Protein AF-A0A2B8ANS7-F1 (afdb_monomer_lite)

Secondary structure (DSSP, 8-state):
-EEE-TTS-EEEE-TTT--EEEEEE-SS-STT---EEEEEE-TTSSEEEEEEPTTS--S-PPTTS-EEEEEETTS-SPPEE--GGG--TT-------

Sequence (97 aa):
MLCRTQSGSFRTVDARSGRPEGNAVAVVREDDGRVVEGMVVSADGEKFIASVHPPNDRSGQPIGRGDFRMVSTSGGGVATPVSPDSLTSDTIFLEWR

pLDDT: mean 73.45, std 12.61, range [30.39, 89.69]

Radius of gyration: 13.21 Å; chains: 1; bounding box: 33×31×29 Å

Foldseek 3Di:
DWDQDPQQWIFDADPPPRHTDADTAQQDDSVQGHAKDWQDADPVRFKTKIFGDPPPFPPPDPQFQTFIWIDTNNRDDHTHTDGSPQPTPPDSDDDDD

Structure (mmCIF, N/CA/C/O backbone):
data_AF-A0A2B8ANS7-F1
#
_entry.id   AF-A0A2B8ANS7-F1
#
loop_
_atom_site.group_PDB
_atom_site.id
_atom_site.type_symbol
_atom_site.label_atom_id
_atom_site.label_alt_id
_atom_site.label_comp_id
_atom_site.label_asym_id
_atom_site.label_entity_id
_atom_site.label_seq_id
_atom_site.pdbx_PDB_ins_code
_atom_site.Cartn_x
_atom_site.Cartn_y
_atom_site.Cartn_z
_atom_site.occupancy
_atom_site.B_iso_or_equiv
_atom_site.auth_seq_id
_atom_site.auth_comp_id
_atom_site.auth_asym_id
_atom_site.auth_atom_id
_atom_site.pdbx_PDB_model_num
ATOM 1 N N . MET A 1 1 ? -9.784 -0.867 8.071 1.00 79.12 1 MET A N 1
ATOM 2 C CA . MET A 1 1 ? -9.642 -1.235 6.641 1.00 79.12 1 MET A CA 1
ATOM 3 C C . MET A 1 1 ? -8.600 -0.325 6.016 1.00 79.12 1 MET A C 1
ATOM 5 O O . MET A 1 1 ? -8.557 0.836 6.390 1.00 79.12 1 MET A O 1
ATOM 9 N N . LEU A 1 2 ? -7.764 -0.818 5.103 1.00 81.31 2 LEU A N 1
ATOM 10 C CA . LEU A 1 2 ? -6.850 0.033 4.338 1.00 81.31 2 LEU A CA 1
ATOM 11 C C . LEU A 1 2 ? -7.435 0.260 2.942 1.00 81.31 2 LEU A C 1
ATOM 13 O O . LEU A 1 2 ? -7.723 -0.702 2.236 1.00 81.31 2 LEU A O 1
ATOM 17 N N . CYS A 1 3 ? -7.615 1.519 2.554 1.00 80.19 3 CYS A N 1
ATOM 18 C CA . CYS A 1 3 ? -8.232 1.889 1.283 1.00 80.19 3 CYS A CA 1
ATOM 19 C C . CYS A 1 3 ? -7.263 2.704 0.431 1.00 80.19 3 CYS A C 1
ATOM 21 O O . CYS A 1 3 ? -6.626 3.634 0.929 1.00 80.19 3 CYS A O 1
ATOM 23 N N . ARG A 1 4 ? -7.196 2.404 -0.869 1.00 78.56 4 ARG A N 1
ATOM 24 C CA . ARG A 1 4 ? -6.517 3.264 -1.842 1.00 78.56 4 ARG A CA 1
ATOM 25 C C . ARG A 1 4 ? -7.403 4.473 -2.154 1.00 78.56 4 ARG A C 1
ATOM 27 O O . ARG A 1 4 ? -8.585 4.321 -2.453 1.00 78.56 4 ARG A O 1
ATOM 34 N N . THR A 1 5 ? -6.850 5.675 -2.073 1.00 77.44 5 THR A N 1
ATOM 35 C CA . THR A 1 5 ? -7.532 6.921 -2.435 1.00 77.44 5 THR A CA 1
ATOM 36 C C . THR A 1 5 ? -7.483 7.137 -3.946 1.00 77.44 5 THR A C 1
ATOM 38 O O . THR A 1 5 ? -6.641 6.569 -4.638 1.00 77.44 5 THR A O 1
ATOM 41 N N . GLN A 1 6 ? -8.332 8.025 -4.472 1.00 72.44 6 GLN A N 1
ATOM 42 C CA . GLN A 1 6 ? -8.292 8.410 -5.891 1.00 72.44 6 GLN A CA 1
ATOM 43 C C . GLN A 1 6 ? -6.935 8.999 -6.298 1.00 72.44 6 GLN A C 1
ATOM 45 O O . GLN A 1 6 ? -6.477 8.810 -7.419 1.00 72.44 6 GLN A O 1
ATOM 50 N N . SER A 1 7 ? -6.266 9.675 -5.365 1.00 71.12 7 SER A N 1
ATOM 51 C CA . SER A 1 7 ? -4.917 10.182 -5.573 1.00 71.12 7 SER A CA 1
ATOM 52 C C . SER A 1 7 ? -3.856 9.073 -5.585 1.00 71.12 7 SER A C 1
ATOM 54 O O . SER A 1 7 ? -2.707 9.358 -5.869 1.00 71.12 7 SER A O 1
ATOM 56 N N . GLY A 1 8 ? -4.181 7.815 -5.275 1.00 71.38 8 GLY A N 1
ATOM 57 C CA . GLY A 1 8 ? -3.233 6.695 -5.243 1.00 71.38 8 GLY A CA 1
ATOM 58 C C . GLY A 1 8 ? -2.393 6.604 -3.964 1.00 71.38 8 GLY A C 1
ATOM 59 O O . GLY A 1 8 ? -1.420 5.857 -3.932 1.00 71.38 8 GLY A O 1
ATOM 60 N N . SER A 1 9 ? -2.759 7.356 -2.921 1.00 78.94 9 SER A N 1
ATOM 61 C CA . SER A 1 9 ? -2.288 7.126 -1.547 1.00 78.94 9 SER A CA 1
ATOM 62 C C . SER A 1 9 ? -3.123 6.034 -0.882 1.00 78.94 9 SER A C 1
ATOM 64 O O . SER A 1 9 ? -4.160 5.627 -1.400 1.00 78.94 9 SER A O 1
ATOM 66 N N . PHE A 1 10 ? -2.709 5.597 0.299 1.00 83.62 10 PHE A N 1
ATOM 67 C CA . PHE A 1 10 ? -3.481 4.700 1.148 1.00 83.62 10 PHE A CA 1
ATOM 68 C C . PHE A 1 10 ? -3.989 5.441 2.372 1.00 83.62 10 PHE A C 1
ATOM 70 O O . PHE A 1 10 ? -3.370 6.399 2.832 1.00 83.62 10 PHE A O 1
ATOM 77 N N . ARG A 1 11 ? -5.129 5.021 2.904 1.00 85.25 11 ARG A N 1
ATOM 78 C CA . ARG A 1 11 ? -5.662 5.568 4.146 1.00 85.25 11 ARG A CA 1
ATOM 79 C C . ARG A 1 11 ? -6.343 4.482 4.950 1.00 85.25 11 ARG A C 1
ATOM 81 O O . ARG A 1 11 ? -7.082 3.670 4.391 1.00 85.25 11 ARG A O 1
ATOM 88 N N . THR A 1 12 ? -6.106 4.490 6.254 1.00 85.50 12 THR A N 1
ATOM 89 C CA . THR A 1 12 ? -6.872 3.661 7.178 1.00 85.50 12 THR A CA 1
ATOM 90 C C . THR A 1 12 ? -8.277 4.236 7.297 1.00 85.50 12 THR A C 1
ATOM 92 O O . THR A 1 12 ? -8.477 5.448 7.329 1.00 85.50 12 THR A O 1
ATOM 95 N N . VAL A 1 13 ? -9.269 3.362 7.285 1.00 84.56 13 VAL A N 1
ATOM 96 C CA . VAL A 1 13 ? -10.686 3.692 7.367 1.00 84.56 13 VAL A CA 1
ATOM 97 C C . VAL A 1 13 ? -11.314 2.769 8.399 1.00 84.56 13 VAL A C 1
ATOM 99 O O . VAL A 1 13 ? -11.121 1.547 8.332 1.00 84.56 13 VAL A O 1
ATOM 102 N N . ASP A 1 14 ? -12.073 3.337 9.333 1.00 84.75 14 ASP A N 1
ATOM 103 C CA . ASP A 1 14 ? -12.889 2.558 10.256 1.00 84.75 14 ASP A CA 1
ATOM 104 C C . ASP A 1 14 ? -13.904 1.739 9.454 1.00 84.75 14 ASP A C 1
ATOM 106 O O . ASP A 1 14 ? -14.706 2.274 8.686 1.00 84.75 14 ASP A O 1
ATOM 110 N N . ALA A 1 15 ? -13.870 0.420 9.628 1.00 81.44 15 ALA A N 1
ATOM 111 C CA . ALA A 1 15 ? -14.675 -0.491 8.822 1.00 81.44 15 ALA A CA 1
ATOM 112 C C . ALA A 1 15 ? -16.180 -0.359 9.105 1.00 81.44 15 ALA A C 1
ATOM 114 O O . ALA A 1 15 ? -16.990 -0.730 8.261 1.00 81.44 15 ALA A O 1
ATOM 115 N N . ARG A 1 16 ? -16.563 0.149 10.285 1.00 86.44 16 ARG A N 1
ATOM 116 C CA . ARG A 1 16 ? -17.972 0.273 10.681 1.00 86.44 16 ARG A CA 1
ATOM 117 C C . ARG A 1 16 ? -18.606 1.559 10.170 1.00 86.44 16 A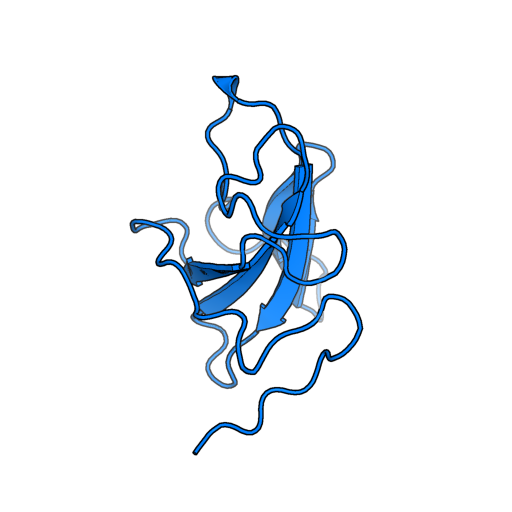RG A C 1
ATOM 119 O O . ARG A 1 16 ? -19.725 1.535 9.672 1.00 86.44 16 ARG A O 1
ATOM 126 N N . SER A 1 17 ? -17.910 2.680 10.315 1.00 89.69 17 SER A N 1
ATOM 127 C CA . SER A 1 17 ? -18.420 4.009 9.968 1.00 89.69 17 SER A CA 1
ATOM 128 C C . SER A 1 17 ? -17.978 4.494 8.590 1.00 89.69 17 SER A C 1
ATOM 130 O O . SER A 1 17 ? -18.512 5.490 8.103 1.00 89.69 17 SER A O 1
ATOM 132 N N . GLY A 1 18 ? -16.985 3.844 7.976 1.00 85.50 18 GLY A N 1
ATOM 133 C CA . GLY A 1 18 ? -16.370 4.298 6.730 1.00 85.50 18 GLY A CA 1
ATOM 134 C C . GLY A 1 18 ? -15.562 5.589 6.888 1.00 85.50 18 GLY A C 1
ATOM 135 O O . GLY A 1 18 ? -15.172 6.199 5.891 1.00 85.50 18 GLY A O 1
ATOM 136 N N . ARG A 1 19 ? -15.321 6.045 8.124 1.00 87.75 19 ARG A N 1
ATOM 137 C CA . ARG A 1 19 ? -14.597 7.291 8.374 1.00 87.75 19 ARG A CA 1
ATOM 138 C C . ARG A 1 19 ? -13.093 7.074 8.266 1.00 87.75 19 ARG A C 1
ATOM 140 O O . ARG A 1 19 ? -12.585 6.080 8.779 1.00 87.75 19 ARG A O 1
ATOM 147 N N . PRO A 1 20 ? -12.366 8.001 7.626 1.00 84.44 20 PRO A N 1
ATOM 148 C CA . PRO A 1 20 ? -10.921 7.916 7.573 1.00 84.44 20 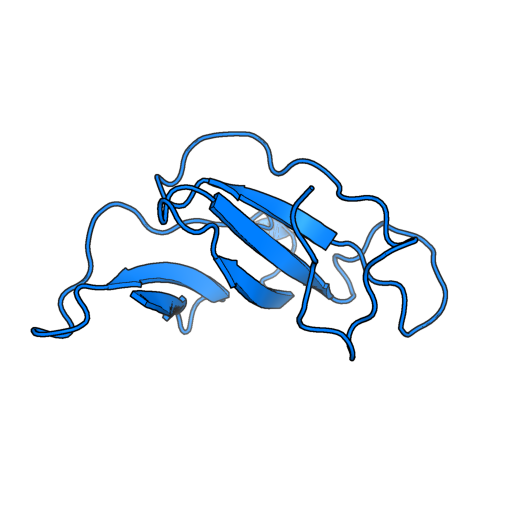PRO A CA 1
ATOM 149 C C . PRO A 1 20 ? -10.297 8.109 8.958 1.00 84.44 20 PRO A C 1
ATOM 151 O O . PRO A 1 20 ? -10.691 9.001 9.708 1.00 84.44 20 PRO A O 1
ATOM 154 N N . GLU A 1 21 ? -9.262 7.329 9.235 1.00 84.50 21 GLU A N 1
ATOM 155 C CA . GLU A 1 21 ? -8.450 7.387 10.443 1.00 84.50 21 GLU A CA 1
ATOM 156 C C . GLU A 1 21 ? -7.014 7.771 10.081 1.00 84.50 21 GLU A C 1
ATOM 158 O O . GLU A 1 21 ? -6.445 7.283 9.101 1.00 84.50 21 GLU A O 1
ATOM 163 N N . GLY A 1 22 ? -6.429 8.676 10.867 1.00 79.00 22 GLY A N 1
ATOM 164 C CA . GLY A 1 22 ? -5.046 9.108 10.690 1.00 79.00 22 GLY A CA 1
ATOM 165 C C . GLY A 1 22 ? -4.746 9.809 9.357 1.00 79.00 22 GLY A C 1
ATOM 166 O O . GLY A 1 22 ? -5.628 10.345 8.662 1.00 79.00 22 GLY A O 1
ATOM 167 N N . ASN A 1 23 ? -3.452 9.827 9.038 1.00 81.94 23 ASN A N 1
ATOM 168 C CA . ASN A 1 23 ? -2.893 10.482 7.861 1.00 81.94 23 ASN A CA 1
ATOM 169 C C . ASN A 1 23 ? -2.937 9.566 6.634 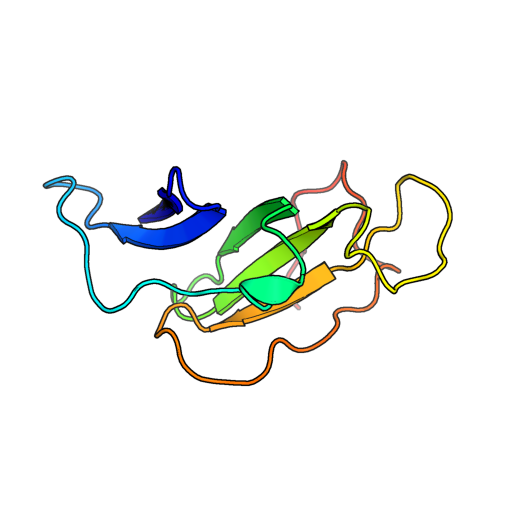1.00 81.94 23 ASN A C 1
ATOM 171 O O . ASN A 1 23 ? -2.914 8.342 6.742 1.00 81.94 23 ASN A O 1
ATOM 175 N N . ALA A 1 24 ? -2.985 10.174 5.448 1.00 81.75 24 ALA A N 1
ATOM 176 C CA . ALA A 1 24 ? -2.782 9.432 4.213 1.00 81.75 24 ALA A CA 1
ATOM 177 C C . ALA A 1 24 ? -1.316 8.982 4.104 1.00 81.75 24 ALA A C 1
ATOM 179 O O . ALA A 1 24 ? -0.398 9.722 4.450 1.00 81.75 24 ALA A O 1
ATOM 180 N N . VAL A 1 25 ? -1.113 7.778 3.583 1.00 83.06 25 VAL A N 1
ATOM 181 C CA . VAL A 1 25 ? 0.188 7.143 3.396 1.00 83.06 25 VAL A CA 1
ATOM 182 C C . VAL A 1 25 ? 0.538 7.167 1.912 1.00 83.06 25 VAL A C 1
ATOM 184 O O . VAL A 1 25 ? -0.205 6.642 1.079 1.00 83.06 25 VAL A O 1
ATOM 187 N N . ALA A 1 26 ? 1.664 7.780 1.559 1.00 81.88 26 ALA A N 1
ATOM 188 C CA . ALA A 1 26 ? 2.209 7.740 0.206 1.00 81.88 26 ALA A CA 1
ATOM 189 C C . ALA A 1 26 ? 3.334 6.699 0.138 1.00 81.88 26 ALA A C 1
ATOM 191 O O . ALA A 1 26 ? 4.280 6.754 0.918 1.00 81.88 26 ALA A O 1
ATOM 192 N N . VAL A 1 27 ? 3.218 5.739 -0.782 1.00 77.38 27 VAL A N 1
ATOM 193 C CA . VAL A 1 27 ? 4.233 4.684 -0.986 1.00 77.38 27 VAL A CA 1
ATOM 194 C C . VAL A 1 27 ? 5.305 5.126 -1.987 1.00 77.38 27 VAL A C 1
ATOM 196 O O . VAL A 1 27 ? 6.479 4.790 -1.845 1.00 77.38 27 VAL A O 1
ATOM 199 N N . VAL A 1 28 ? 4.893 5.904 -2.986 1.00 77.31 28 VAL A N 1
ATOM 200 C CA . VAL A 1 28 ? 5.751 6.562 -3.977 1.00 77.31 28 VAL A CA 1
ATOM 201 C C . VAL A 1 28 ? 5.723 8.066 -3.742 1.00 77.31 28 VAL A C 1
ATOM 203 O O . VAL A 1 28 ? 4.757 8.587 -3.173 1.00 77.31 28 VAL A O 1
ATOM 206 N N . ARG A 1 29 ? 6.786 8.761 -4.154 1.00 71.50 29 ARG A N 1
ATOM 207 C CA . ARG A 1 29 ? 6.810 10.222 -4.091 1.00 71.50 29 ARG A CA 1
ATOM 208 C C . ARG A 1 29 ? 5.786 10.796 -5.071 1.00 71.50 29 ARG A C 1
ATOM 210 O O . ARG A 1 29 ? 5.425 10.157 -6.055 1.00 71.50 29 ARG A O 1
ATOM 217 N N . GLU A 1 30 ? 5.266 11.980 -4.769 1.00 66.31 30 GLU A N 1
ATOM 218 C CA . GLU A 1 30 ? 4.199 12.582 -5.577 1.00 66.31 30 GLU A CA 1
ATOM 219 C C . GLU A 1 30 ? 4.667 12.995 -6.981 1.00 66.31 30 GLU A C 1
ATOM 221 O O . GLU A 1 30 ? 3.869 12.947 -7.915 1.00 66.31 30 GLU A O 1
ATOM 226 N N . ASP A 1 31 ? 5.945 13.350 -7.128 1.00 66.69 31 ASP A N 1
ATOM 227 C CA . ASP A 1 31 ? 6.610 13.713 -8.387 1.00 66.69 31 ASP A CA 1
ATOM 228 C C . ASP A 1 31 ? 6.863 12.513 -9.312 1.00 66.69 31 ASP A C 1
ATOM 230 O O . ASP A 1 31 ? 6.897 12.675 -10.530 1.00 66.69 31 ASP A O 1
ATOM 234 N N . ASP A 1 32 ? 6.946 11.309 -8.748 1.00 64.31 32 ASP A N 1
ATOM 235 C CA . ASP A 1 32 ? 7.150 10.053 -9.475 1.00 64.31 32 ASP A CA 1
ATOM 236 C C . ASP A 1 32 ? 5.837 9.505 -10.100 1.00 64.31 32 ASP A C 1
ATOM 238 O O . ASP A 1 32 ? 5.827 8.493 -10.799 1.00 64.31 32 ASP A O 1
ATOM 242 N N . GLY A 1 33 ? 4.684 10.146 -9.872 1.00 62.22 33 GLY A N 1
ATOM 243 C CA . GLY A 1 33 ? 3.373 9.616 -10.274 1.00 62.22 33 GLY A CA 1
ATOM 244 C C . GLY A 1 33 ? 2.882 8.473 -9.367 1.00 62.22 33 GLY A C 1
ATOM 245 O O . GLY A 1 33 ? 3.631 7.888 -8.592 1.00 62.22 33 GLY A O 1
ATOM 246 N N . ARG A 1 34 ? 1.576 8.160 -9.396 1.00 66.62 34 ARG A N 1
ATOM 247 C CA . ARG A 1 34 ? 0.918 7.322 -8.366 1.00 66.62 34 ARG A CA 1
ATOM 248 C C . ARG A 1 34 ? 0.459 5.960 -8.919 1.00 66.62 34 ARG A C 1
ATOM 250 O O . ARG A 1 34 ? -0.724 5.783 -9.213 1.00 66.62 34 ARG A O 1
ATOM 257 N N . VAL A 1 35 ? 1.354 4.971 -9.017 1.00 68.88 35 VAL A N 1
ATOM 258 C CA . VAL A 1 35 ? 1.006 3.603 -9.478 1.00 68.88 35 VAL A CA 1
ATOM 259 C C . VAL A 1 35 ? 1.415 2.557 -8.439 1.00 68.88 35 VAL A C 1
ATOM 261 O O . VAL A 1 35 ? 2.560 2.117 -8.390 1.00 68.88 35 VAL A O 1
ATOM 264 N N . VAL A 1 36 ? 0.482 2.225 -7.542 1.00 73.50 36 VAL A N 1
ATOM 265 C CA . VAL A 1 36 ? 0.704 1.307 -6.414 1.00 73.50 36 VAL A CA 1
ATOM 266 C C . VAL A 1 36 ? -0.608 0.620 -6.041 1.00 73.50 36 VAL A C 1
ATOM 268 O O . VAL A 1 36 ? -1.645 1.288 -5.984 1.00 73.50 36 VAL A O 1
ATOM 271 N N . GLU A 1 37 ? -0.554 -0.667 -5.715 1.00 73.12 37 GLU A N 1
ATOM 272 C CA . GLU A 1 37 ? -1.659 -1.443 -5.139 1.00 73.12 37 GLU A CA 1
ATOM 273 C C . GLU A 1 37 ? -1.272 -1.979 -3.756 1.00 73.12 37 GLU A C 1
ATOM 275 O O . GLU A 1 37 ? -0.127 -2.353 -3.523 1.00 73.12 37 GLU A O 1
ATOM 280 N N . GLY A 1 38 ? -2.209 -1.973 -2.807 1.00 69.25 38 GLY A N 1
ATOM 281 C CA . GLY A 1 38 ? -1.999 -2.536 -1.470 1.00 69.25 38 GLY A CA 1
ATOM 282 C C . GLY A 1 38 ? -2.530 -3.962 -1.439 1.00 69.25 38 GLY A C 1
ATOM 283 O O . GLY A 1 38 ? -3.675 -4.169 -1.832 1.00 69.25 38 GLY A O 1
ATOM 284 N N . MET A 1 39 ? -1.719 -4.924 -0.997 1.00 73.88 39 MET A N 1
ATOM 285 C CA . MET A 1 39 ? -2.044 -6.352 -1.121 1.00 73.88 39 MET A CA 1
ATOM 286 C C . MET A 1 39 ? -2.370 -7.016 0.220 1.00 73.88 39 MET A C 1
ATOM 288 O O . MET A 1 39 ? -3.354 -7.741 0.311 1.00 73.88 39 MET A O 1
ATOM 292 N N . VAL A 1 40 ? -1.575 -6.772 1.269 1.00 69.44 40 VAL A N 1
ATOM 293 C CA . VAL A 1 40 ? -1.700 -7.493 2.553 1.00 69.44 40 VAL A CA 1
ATOM 294 C C . VAL A 1 40 ? -1.436 -6.553 3.719 1.00 69.44 40 VAL A C 1
ATOM 296 O O . VAL A 1 40 ? -0.446 -5.831 3.695 1.00 69.44 40 VAL A O 1
ATOM 299 N N . VAL A 1 41 ? -2.291 -6.582 4.744 1.00 75.19 41 VAL A N 1
ATOM 300 C CA . VAL A 1 41 ? -2.109 -5.847 6.007 1.00 75.19 41 VAL A CA 1
ATOM 301 C C . VAL A 1 41 ? -1.669 -6.837 7.090 1.00 75.19 41 VAL A C 1
ATOM 303 O O . VAL A 1 41 ? -2.186 -7.952 7.145 1.00 75.19 41 VAL A O 1
ATOM 306 N N . SER A 1 42 ? -0.709 -6.455 7.932 1.00 78.00 42 SER A N 1
ATOM 307 C CA . SER A 1 42 ? -0.286 -7.244 9.092 1.00 78.00 42 SER A CA 1
ATOM 308 C C . SER A 1 42 ? -1.447 -7.470 10.065 1.00 78.00 42 SER A C 1
ATOM 310 O O . SER A 1 42 ? -2.397 -6.689 10.114 1.00 78.00 42 SER A O 1
ATOM 312 N N . ALA A 1 43 ? -1.376 -8.538 10.863 1.00 75.31 43 ALA A N 1
ATOM 313 C CA . ALA A 1 43 ? -2.442 -8.889 11.808 1.00 75.31 43 ALA A CA 1
ATOM 314 C C . ALA A 1 43 ? -2.715 -7.785 12.850 1.00 75.31 43 ALA A C 1
ATOM 316 O O . ALA A 1 43 ? -3.853 -7.610 13.278 1.00 75.31 43 ALA A O 1
ATOM 317 N N . ASP A 1 44 ? -1.681 -7.027 13.222 1.00 80.62 44 ASP A N 1
ATOM 318 C CA . ASP A 1 44 ? -1.768 -5.864 14.113 1.00 80.62 44 ASP A CA 1
ATOM 319 C C . ASP A 1 44 ? -2.315 -4.595 13.423 1.00 80.62 44 ASP A C 1
ATOM 321 O O . ASP A 1 44 ? -2.629 -3.614 14.092 1.00 80.62 44 ASP A O 1
ATOM 325 N N . GLY A 1 45 ? -2.457 -4.596 12.093 1.00 79.69 45 GLY A N 1
ATOM 326 C CA . GLY A 1 45 ? -2.906 -3.439 11.320 1.00 79.69 45 GLY A CA 1
ATOM 327 C C . GLY A 1 45 ? -1.864 -2.328 11.155 1.00 79.69 45 GLY A C 1
ATOM 328 O O . GLY A 1 45 ? -2.172 -1.295 10.556 1.00 79.69 45 GLY A O 1
ATOM 329 N N . GLU A 1 46 ? -0.642 -2.500 11.659 1.00 84.75 46 GLU A N 1
ATOM 330 C CA . GLU A 1 46 ? 0.382 -1.451 11.667 1.00 84.75 46 GLU A CA 1
ATOM 331 C C . GLU A 1 46 ? 1.135 -1.322 10.343 1.00 84.75 46 GLU A C 1
ATOM 333 O O . GLU A 1 46 ? 1.736 -0.283 10.061 1.00 84.75 46 GLU A O 1
ATOM 338 N N . LYS A 1 47 ? 1.174 -2.387 9.540 1.00 86.25 47 LYS A N 1
ATOM 339 C CA . LYS A 1 47 ? 2.001 -2.467 8.335 1.00 86.25 47 LYS A CA 1
ATOM 340 C C . LYS A 1 47 ? 1.215 -3.092 7.201 1.00 86.25 47 LYS A C 1
ATOM 342 O O . LYS A 1 47 ? 0.288 -3.869 7.4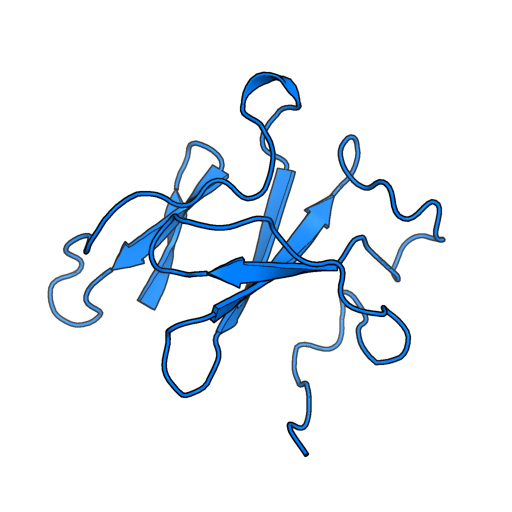06 1.00 86.25 47 LYS A O 1
ATOM 347 N N . PHE A 1 48 ? 1.600 -2.767 5.980 1.00 84.50 48 PHE A N 1
ATOM 348 C CA . PHE A 1 48 ? 1.058 -3.415 4.799 1.00 84.50 48 PHE A CA 1
ATOM 349 C C . PHE A 1 48 ? 2.112 -3.556 3.711 1.00 84.50 48 PHE A C 1
ATOM 351 O O . PHE A 1 48 ? 3.099 -2.820 3.691 1.00 84.50 48 PHE A O 1
ATOM 358 N N . ILE A 1 49 ? 1.893 -4.505 2.807 1.00 84.75 49 ILE A N 1
ATOM 359 C CA . ILE A 1 49 ? 2.705 -4.688 1.610 1.00 84.75 49 ILE A CA 1
ATOM 360 C C . ILE A 1 49 ? 2.020 -3.987 0.448 1.00 84.75 49 ILE A C 1
ATOM 362 O O . ILE A 1 49 ? 0.838 -4.207 0.165 1.00 84.75 49 ILE A O 1
ATOM 366 N N . ALA A 1 50 ? 2.793 -3.147 -0.220 1.00 82.62 50 ALA A N 1
ATOM 367 C CA . ALA A 1 50 ? 2.421 -2.448 -1.426 1.00 82.62 50 ALA A CA 1
ATOM 368 C C . ALA A 1 50 ? 3.201 -3.017 -2.615 1.00 82.62 50 ALA A C 1
ATOM 370 O O . ALA A 1 50 ? 4.414 -3.194 -2.523 1.00 82.62 50 ALA A O 1
ATOM 371 N N . SER A 1 51 ? 2.512 -3.270 -3.723 1.00 81.81 51 SER A N 1
ATOM 372 C CA . SER A 1 51 ? 3.127 -3.542 -5.020 1.00 81.81 51 SER A CA 1
ATOM 373 C C . SER A 1 51 ? 3.249 -2.231 -5.786 1.00 81.81 51 SER A C 1
ATOM 375 O O . SER A 1 51 ? 2.252 -1.538 -6.007 1.00 81.81 51 SER A O 1
ATOM 377 N N . VAL A 1 52 ? 4.479 -1.863 -6.131 1.00 81.56 52 VAL A N 1
ATOM 378 C CA . VAL A 1 52 ? 4.799 -0.685 -6.933 1.00 81.56 52 VAL A CA 1
ATOM 379 C C . VAL A 1 52 ? 4.878 -1.109 -8.392 1.00 81.56 52 VAL A C 1
ATOM 381 O O . VAL A 1 52 ? 5.583 -2.052 -8.740 1.00 81.56 52 VAL A O 1
ATOM 384 N N . HIS A 1 53 ? 4.149 -0.396 -9.243 1.00 77.38 53 HIS A N 1
ATOM 385 C CA . HIS A 1 53 ? 4.021 -0.713 -10.661 1.00 77.38 53 HIS A CA 1
ATOM 386 C C . HIS A 1 53 ? 4.880 0.221 -11.525 1.00 77.38 53 HIS A C 1
ATOM 388 O O . HIS A 1 53 ? 5.203 1.338 -11.096 1.00 77.38 53 HIS A O 1
ATOM 394 N N . PRO A 1 54 ? 5.218 -0.173 -12.768 1.00 77.69 54 PRO A N 1
ATOM 395 C CA . PRO A 1 54 ? 5.825 0.728 -13.740 1.00 77.69 54 PRO A CA 1
ATOM 396 C C . PRO A 1 54 ? 5.011 2.027 -13.904 1.00 77.69 54 PRO A C 1
ATOM 398 O O . PRO A 1 54 ? 3.777 1.987 -13.892 1.00 77.69 54 PRO A O 1
ATOM 401 N N . PRO A 1 55 ? 5.671 3.188 -14.060 1.00 76.44 55 PRO A N 1
ATOM 402 C CA . PRO A 1 55 ? 7.115 3.381 -14.250 1.00 76.44 55 PRO A CA 1
ATOM 403 C C . PRO A 1 55 ? 7.948 3.414 -12.951 1.00 76.44 55 PRO A C 1
ATOM 405 O O . PRO A 1 55 ? 9.158 3.608 -13.018 1.00 76.44 55 PRO A O 1
ATOM 408 N N . ASN A 1 56 ? 7.328 3.234 -11.781 1.00 79.44 56 ASN A N 1
ATOM 409 C CA . ASN A 1 56 ? 7.981 3.414 -10.477 1.00 79.44 56 ASN A CA 1
ATOM 410 C C . ASN A 1 56 ? 8.584 2.145 -9.887 1.00 79.44 56 ASN A C 1
ATOM 412 O O . ASN A 1 56 ? 9.28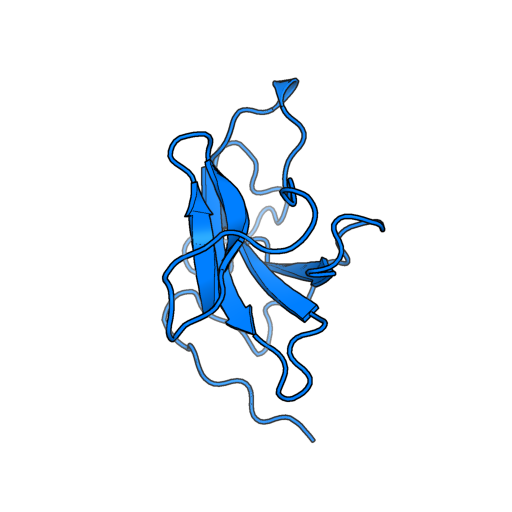8 2.220 -8.878 1.00 79.44 56 ASN A O 1
ATOM 416 N N . ASP A 1 57 ? 8.303 1.003 -10.504 1.00 79.19 57 ASP A N 1
ATOM 417 C CA . ASP A 1 57 ? 8.956 -0.261 -10.207 1.00 79.19 57 ASP A CA 1
ATOM 418 C C . ASP A 1 57 ? 10.463 -0.142 -10.493 1.00 79.19 57 ASP A C 1
ATOM 420 O O . ASP A 1 57 ? 10.884 0.057 -11.635 1.00 79.19 57 ASP A O 1
ATOM 424 N N . ARG A 1 58 ? 11.283 -0.241 -9.438 1.00 75.25 58 ARG A N 1
ATOM 425 C CA . ARG A 1 58 ? 12.754 -0.193 -9.532 1.00 75.25 58 ARG A CA 1
ATOM 426 C C . ARG A 1 58 ? 13.407 -1.561 -9.341 1.00 75.25 58 ARG A C 1
ATOM 428 O O . A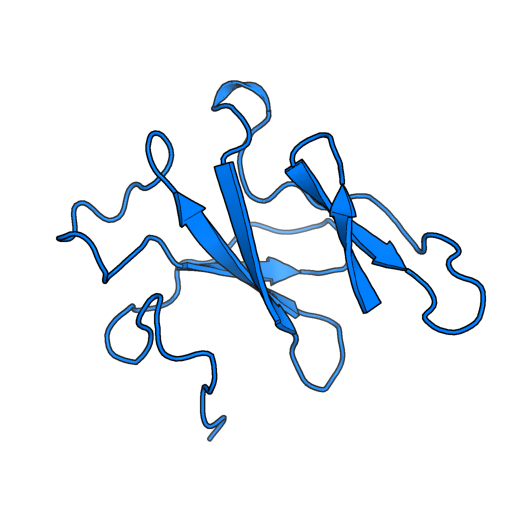RG A 1 58 ? 14.624 -1.629 -9.186 1.00 75.25 58 ARG A O 1
ATOM 435 N N . SER A 1 59 ? 12.627 -2.640 -9.335 1.00 74.81 59 SER A N 1
ATOM 436 C CA . SER A 1 59 ? 13.131 -3.998 -9.111 1.00 74.81 59 SER A CA 1
ATOM 437 C C . SER A 1 59 ? 14.034 -4.486 -10.251 1.00 74.81 59 SER A C 1
ATOM 439 O O . SER A 1 59 ? 14.921 -5.311 -10.023 1.00 74.81 59 SER A O 1
ATOM 441 N N . GLY A 1 60 ? 13.810 -3.987 -11.476 1.00 71.00 60 GLY A N 1
ATOM 442 C CA . GLY A 1 60 ? 14.474 -4.473 -12.691 1.00 71.00 60 GLY A CA 1
ATOM 443 C C . GLY A 1 60 ? 14.133 -5.930 -13.028 1.00 71.00 60 GLY A C 1
ATOM 444 O O . GLY A 1 60 ? 14.837 -6.554 -13.821 1.00 71.00 60 GLY A O 1
ATOM 445 N N . GLN A 1 61 ? 13.096 -6.485 -12.398 1.00 69.12 61 GLN A N 1
ATOM 446 C CA . GLN A 1 61 ? 12.706 -7.883 -12.520 1.00 69.12 61 GLN A CA 1
ATOM 447 C C . GLN A 1 61 ? 11.717 -8.103 -13.678 1.00 69.12 61 GLN A C 1
ATOM 449 O O . GLN A 1 61 ? 11.043 -7.168 -14.120 1.00 69.12 61 GLN A O 1
ATOM 454 N N . PRO A 1 62 ? 11.601 -9.345 -14.184 1.00 63.41 62 PRO A N 1
ATOM 455 C CA . PRO A 1 62 ? 10.563 -9.712 -15.140 1.00 63.41 62 PRO A CA 1
ATOM 456 C C . PRO A 1 62 ? 9.146 -9.487 -14.587 1.00 63.41 62 PRO A C 1
ATOM 458 O O . PRO A 1 62 ? 8.907 -9.595 -13.382 1.00 63.41 62 PRO A O 1
ATOM 461 N N . ILE A 1 63 ? 8.192 -9.256 -15.495 1.00 55.34 63 ILE A N 1
ATOM 462 C CA . ILE A 1 63 ? 6.757 -9.115 -15.194 1.00 55.34 63 ILE A CA 1
ATOM 463 C C . ILE A 1 63 ? 6.296 -10.280 -14.294 1.00 55.34 63 ILE A C 1
ATOM 465 O O . ILE A 1 63 ? 6.467 -11.442 -14.658 1.00 55.34 63 ILE A O 1
ATOM 469 N N . GLY A 1 64 ? 5.729 -9.964 -13.121 1.00 54.84 64 GLY A N 1
ATOM 470 C CA . GLY A 1 64 ? 5.231 -10.937 -12.130 1.00 54.84 64 GLY A CA 1
ATOM 471 C C . GLY A 1 64 ? 6.066 -11.060 -10.843 1.00 54.84 64 GLY A C 1
ATOM 472 O O . GLY A 1 64 ? 5.565 -11.574 -9.843 1.00 54.84 64 GLY A O 1
ATOM 473 N N . ARG A 1 65 ? 7.302 -10.535 -10.827 1.00 66.00 65 ARG A N 1
ATOM 474 C CA . ARG A 1 65 ? 8.126 -10.331 -9.618 1.00 66.00 65 ARG A CA 1
ATOM 475 C C . ARG A 1 65 ? 8.307 -8.829 -9.375 1.00 66.00 65 ARG A C 1
ATOM 477 O O . ARG A 1 65 ? 9.346 -8.277 -9.700 1.00 66.00 65 ARG A O 1
ATOM 484 N N . GLY A 1 66 ? 7.265 -8.160 -8.886 1.00 72.88 66 GLY A N 1
ATOM 485 C CA . GLY A 1 66 ? 7.243 -6.694 -8.764 1.00 72.88 66 GLY A CA 1
ATOM 486 C C . GLY A 1 66 ? 8.107 -6.117 -7.633 1.00 72.88 66 GLY A C 1
ATOM 487 O O . GLY A 1 66 ? 8.590 -6.833 -6.754 1.00 72.88 66 GLY A O 1
ATOM 488 N N . ASP A 1 67 ? 8.263 -4.791 -7.628 1.00 81.25 67 ASP A N 1
ATOM 489 C CA . ASP A 1 67 ? 8.798 -4.028 -6.489 1.00 81.25 67 ASP A CA 1
ATOM 490 C C . ASP A 1 67 ? 7.771 -4.028 -5.346 1.00 81.25 67 ASP A C 1
ATOM 492 O O . ASP A 1 67 ? 6.793 -3.276 -5.346 1.00 81.25 67 ASP A O 1
ATOM 496 N N . PHE A 1 68 ? 7.975 -4.923 -4.379 1.00 82.00 68 PHE A N 1
ATOM 497 C CA . PHE A 1 68 ? 7.162 -5.003 -3.171 1.00 82.00 68 PHE A CA 1
ATOM 498 C C . PHE A 1 68 ? 7.808 -4.227 -2.036 1.00 82.00 68 PHE A C 1
ATOM 500 O O . PHE A 1 68 ? 8.992 -4.392 -1.732 1.00 82.00 68 PHE A O 1
ATOM 507 N N . ARG A 1 69 ? 7.004 -3.421 -1.345 1.00 84.81 69 ARG A N 1
ATOM 508 C CA . ARG A 1 69 ? 7.469 -2.634 -0.205 1.00 84.81 69 ARG A CA 1
ATOM 509 C C . ARG A 1 69 ? 6.568 -2.807 0.996 1.00 84.81 69 ARG A C 1
ATOM 511 O O . ARG A 1 69 ? 5.352 -2.694 0.888 1.00 84.81 69 ARG A O 1
ATOM 518 N N . MET A 1 70 ? 7.179 -3.016 2.154 1.00 86.19 70 MET A N 1
ATOM 519 C CA . MET A 1 70 ? 6.503 -2.935 3.438 1.00 86.19 70 MET A CA 1
ATOM 520 C C . MET A 1 70 ? 6.423 -1.472 3.875 1.00 86.19 70 MET A C 1
ATOM 522 O O . MET A 1 70 ? 7.425 -0.752 3.870 1.00 86.19 70 MET A O 1
ATOM 526 N N . VAL A 1 71 ? 5.226 -1.039 4.258 1.00 87.12 71 VAL A N 1
ATOM 527 C CA . VAL A 1 71 ? 4.904 0.355 4.571 1.00 87.12 71 VAL A CA 1
ATOM 528 C C . VAL A 1 71 ? 4.116 0.419 5.874 1.00 87.12 71 VAL A C 1
ATOM 530 O O . VAL A 1 71 ? 3.254 -0.421 6.124 1.00 87.12 71 VAL A O 1
ATOM 533 N N . SER A 1 72 ? 4.398 1.424 6.703 1.00 87.25 72 SER A N 1
ATOM 534 C CA . SER A 1 72 ? 3.618 1.694 7.914 1.00 87.25 72 SER A CA 1
ATOM 535 C C . SER A 1 72 ? 2.257 2.308 7.575 1.00 87.25 72 SER A C 1
ATOM 537 O O . SER A 1 72 ? 2.174 3.252 6.785 1.00 87.25 72 SER A O 1
ATOM 539 N N . THR A 1 73 ? 1.191 1.842 8.224 1.00 84.00 73 THR A N 1
ATOM 540 C CA . THR A 1 73 ? -0.154 2.430 8.104 1.00 84.00 73 THR A CA 1
ATOM 541 C C . THR A 1 73 ? -0.283 3.769 8.833 1.00 84.00 73 THR A C 1
ATOM 543 O O . THR A 1 73 ? -1.204 4.530 8.544 1.00 84.00 73 THR A O 1
ATOM 546 N N . SER A 1 74 ? 0.654 4.113 9.725 1.00 80.81 74 SER A N 1
ATOM 547 C CA . SER A 1 74 ? 0.648 5.386 10.462 1.00 80.81 74 SER A CA 1
ATOM 548 C C . SER A 1 74 ? 1.117 6.597 9.641 1.00 80.81 74 SER A C 1
ATOM 550 O O . SER A 1 74 ? 1.024 7.732 10.111 1.00 80.81 74 SER A O 1
ATOM 552 N N . GLY A 1 75 ? 1.598 6.387 8.409 1.00 67.44 75 GLY A N 1
ATOM 553 C CA . GLY A 1 75 ? 2.007 7.470 7.504 1.00 67.44 75 GLY A CA 1
ATOM 554 C C . GLY A 1 75 ? 3.397 8.046 7.768 1.00 67.44 75 GLY A C 1
ATOM 555 O O . GLY A 1 75 ? 3.720 9.112 7.251 1.00 67.44 75 GLY A O 1
ATOM 556 N N . GLY A 1 76 ? 4.228 7.347 8.543 1.00 63.78 76 GLY A N 1
ATOM 557 C CA . GLY A 1 76 ? 5.625 7.702 8.783 1.00 63.78 76 GLY A CA 1
ATOM 558 C C . GLY A 1 76 ? 6.566 6.529 8.512 1.00 63.78 76 GLY A C 1
ATOM 559 O O . GLY A 1 76 ? 6.236 5.382 8.809 1.00 63.78 76 GLY A O 1
ATOM 560 N N . GLY A 1 77 ? 7.749 6.827 7.972 1.00 66.75 77 GLY A N 1
ATOM 561 C CA . GLY A 1 77 ? 8.823 5.852 7.760 1.00 66.75 77 GLY A CA 1
ATOM 562 C C . GLY A 1 77 ? 9.154 5.587 6.292 1.00 66.75 77 GLY A C 1
ATOM 563 O O . GLY A 1 77 ? 8.365 5.852 5.387 1.00 66.75 77 GLY A O 1
ATOM 564 N N . VAL A 1 78 ? 10.364 5.077 6.062 1.00 71.50 78 VAL A N 1
ATOM 565 C CA . VAL A 1 78 ? 10.833 4.672 4.733 1.00 71.50 78 VAL A CA 1
ATOM 566 C C . VAL A 1 78 ? 10.220 3.316 4.390 1.00 71.50 78 VAL A C 1
ATOM 568 O O . VAL A 1 78 ? 10.325 2.366 5.166 1.00 71.50 78 VAL A O 1
ATOM 571 N N . ALA A 1 79 ? 9.588 3.227 3.221 1.00 81.12 79 ALA A N 1
ATOM 572 C CA . ALA A 1 79 ? 9.109 1.963 2.682 1.00 81.12 79 ALA A CA 1
ATOM 573 C C . ALA A 1 79 ? 10.294 1.000 2.504 1.00 81.12 79 ALA A C 1
ATOM 575 O O . ALA A 1 79 ? 11.266 1.331 1.822 1.00 81.12 79 ALA A O 1
ATOM 576 N N . THR A 1 80 ? 10.232 -0.170 3.137 1.00 83.56 80 THR A N 1
ATOM 577 C CA . THR A 1 80 ? 11.334 -1.142 3.109 1.00 83.56 80 THR A CA 1
ATOM 578 C C . THR A 1 80 ? 11.088 -2.166 2.002 1.00 83.56 80 THR A C 1
ATOM 580 O O . THR A 1 80 ? 9.994 -2.735 1.973 1.00 83.56 80 THR A O 1
ATOM 583 N N . PRO A 1 81 ? 12.053 -2.418 1.098 1.00 80.75 81 PRO A N 1
ATOM 584 C CA . PRO A 1 81 ? 11.918 -3.454 0.078 1.00 80.75 81 PRO A CA 1
ATOM 585 C C . PRO A 1 81 ? 11.686 -4.830 0.706 1.00 80.75 81 PRO A C 1
ATOM 587 O O . PRO A 1 81 ? 12.328 -5.180 1.698 1.00 80.75 81 PRO A O 1
ATOM 590 N N . VAL A 1 82 ? 10.791 -5.615 0.117 1.00 78.25 82 VAL A N 1
ATOM 591 C CA . VAL A 1 82 ? 10.551 -7.013 0.486 1.00 78.25 82 VAL A CA 1
ATOM 592 C C . VAL A 1 82 ? 11.128 -7.901 -0.609 1.00 78.25 82 VAL A C 1
ATOM 594 O O . VAL A 1 82 ? 10.954 -7.606 -1.791 1.00 78.25 82 VAL A O 1
ATOM 597 N N . SER A 1 83 ? 11.823 -8.982 -0.233 1.00 73.12 83 SER A N 1
ATOM 598 C CA . SER A 1 83 ? 12.331 -9.924 -1.237 1.00 73.12 83 SER A CA 1
ATOM 599 C C . SER A 1 83 ? 11.158 -10.558 -1.999 1.00 73.12 83 SER A C 1
ATOM 601 O O . SER A 1 83 ? 10.250 -11.101 -1.360 1.00 73.12 83 SER A O 1
ATOM 603 N N . PRO A 1 84 ? 11.173 -10.537 -3.344 1.00 65.38 84 PRO A N 1
ATOM 604 C CA . PRO A 1 84 ? 10.119 -11.128 -4.159 1.00 65.38 84 PRO A CA 1
ATOM 605 C C . PRO A 1 84 ? 10.162 -12.664 -4.170 1.00 65.38 84 PRO A C 1
ATOM 607 O O . PRO A 1 84 ? 9.285 -13.287 -4.754 1.00 65.38 84 PRO A O 1
ATOM 610 N N . ASP A 1 85 ? 11.150 -13.311 -3.542 1.00 67.50 85 ASP A N 1
ATOM 611 C CA . ASP A 1 85 ? 11.303 -14.774 -3.618 1.00 67.50 85 ASP A CA 1
ATOM 612 C C . ASP A 1 85 ? 10.103 -15.553 -3.053 1.00 67.50 85 ASP A C 1
ATOM 614 O O . ASP A 1 85 ? 9.852 -16.680 -3.481 1.00 67.50 85 ASP A O 1
ATOM 618 N N . SER A 1 86 ? 9.331 -14.931 -2.157 1.00 61.72 86 SER A N 1
ATOM 619 C CA . SER A 1 86 ? 8.090 -15.482 -1.592 1.00 61.72 86 SER A CA 1
ATOM 620 C C . SER A 1 86 ? 6.827 -14.732 -2.037 1.00 61.72 86 SER A C 1
ATOM 622 O O . SER A 1 86 ? 5.738 -15.039 -1.555 1.00 61.72 86 SER A O 1
ATOM 624 N N . LEU A 1 87 ? 6.953 -13.739 -2.923 1.00 67.25 87 LEU A N 1
ATOM 625 C CA . LEU A 1 87 ? 5.863 -12.864 -3.351 1.00 67.25 87 LEU A CA 1
ATOM 626 C C . LEU A 1 87 ? 5.745 -12.858 -4.869 1.00 67.25 87 LEU A C 1
ATOM 628 O O . LEU A 1 87 ? 6.663 -12.467 -5.585 1.00 67.25 87 LEU A O 1
ATOM 632 N N . THR A 1 88 ? 4.568 -13.222 -5.359 1.00 61.62 88 THR A N 1
ATOM 633 C CA . THR A 1 88 ? 4.190 -12.948 -6.744 1.00 61.62 88 THR A CA 1
ATOM 634 C C . THR A 1 88 ? 2.998 -12.011 -6.735 1.00 61.62 88 THR A C 1
ATOM 636 O O . THR A 1 88 ? 2.255 -11.955 -5.753 1.00 61.62 88 THR A O 1
ATOM 639 N N . SER A 1 89 ? 2.785 -11.290 -7.833 1.00 58.66 89 SER A N 1
ATOM 640 C CA . SER A 1 89 ? 1.565 -10.494 -8.015 1.00 58.66 89 SER A CA 1
ATOM 641 C C . SER A 1 89 ? 0.282 -11.341 -7.900 1.00 58.66 89 SER A C 1
ATOM 643 O O . SER A 1 89 ? -0.783 -10.785 -7.646 1.00 58.66 89 SER A O 1
ATOM 645 N N . ASP A 1 90 ? 0.401 -12.673 -8.007 1.00 56.41 90 ASP A N 1
ATOM 646 C CA . ASP A 1 90 ? -0.690 -13.647 -7.950 1.00 56.41 90 ASP A CA 1
ATOM 647 C C . ASP A 1 90 ? -0.876 -14.306 -6.561 1.00 56.41 90 ASP A C 1
ATOM 649 O O . ASP A 1 90 ? -1.938 -14.867 -6.283 1.00 56.41 90 ASP A O 1
ATOM 653 N N . THR A 1 91 ? 0.117 -14.254 -5.657 1.00 51.16 91 THR A N 1
ATOM 654 C CA . THR A 1 91 ? 0.051 -14.878 -4.317 1.00 51.16 91 THR A CA 1
ATOM 655 C C . THR A 1 91 ? -0.144 -13.842 -3.209 1.00 51.16 91 THR A C 1
ATOM 657 O O . THR A 1 91 ? 0.795 -13.213 -2.736 1.00 51.16 91 THR A O 1
ATOM 660 N N . ILE A 1 92 ? -1.388 -13.720 -2.732 1.00 50.62 92 ILE A N 1
ATOM 661 C CA . ILE A 1 92 ? -1.813 -12.800 -1.652 1.00 50.62 92 ILE A CA 1
ATOM 662 C C . ILE A 1 92 ? -1.642 -13.432 -0.247 1.00 50.62 92 ILE A C 1
ATOM 664 O O . ILE A 1 92 ? -2.044 -12.863 0.763 1.00 50.62 92 ILE A O 1
ATOM 668 N N . PHE A 1 93 ? -1.017 -14.608 -0.137 1.00 39.88 93 PHE A N 1
ATOM 669 C CA . PHE A 1 93 ? -0.816 -15.287 1.146 1.00 39.88 93 PHE A CA 1
ATOM 670 C C . PHE A 1 93 ? 0.673 -15.419 1.455 1.00 39.88 93 PHE A C 1
ATOM 672 O O . PHE A 1 93 ? 1.348 -16.306 0.941 1.00 39.88 93 PHE A O 1
ATOM 679 N N . LEU A 1 94 ? 1.173 -14.539 2.322 1.00 42.97 94 LEU A N 1
ATOM 680 C CA . LEU A 1 94 ? 2.413 -14.790 3.045 1.00 42.97 94 LEU A CA 1
ATOM 681 C C . LEU A 1 94 ? 2.073 -15.551 4.323 1.00 42.97 94 LEU A C 1
ATOM 683 O O . LEU A 1 94 ? 1.366 -15.040 5.194 1.00 42.97 94 LEU A O 1
ATOM 687 N N . GLU A 1 95 ? 2.578 -16.774 4.428 1.00 30.39 95 GLU A N 1
ATOM 688 C CA . GLU A 1 95 ? 2.653 -17.482 5.700 1.00 30.39 95 GLU A CA 1
ATOM 689 C C . GLU A 1 95 ? 3.683 -16.743 6.573 1.00 30.39 95 GLU A C 1
ATOM 691 O O . GLU A 1 95 ? 4.875 -16.717 6.262 1.00 30.39 95 GLU A O 1
ATOM 696 N N . TRP A 1 96 ? 3.220 -16.071 7.629 1.00 30.92 96 TRP A N 1
ATOM 697 C CA . TRP A 1 96 ? 4.103 -15.482 8.636 1.00 30.92 96 TRP A CA 1
ATOM 698 C C . TRP A 1 96 ? 4.646 -16.620 9.509 1.00 30.92 96 TRP A C 1
ATOM 700 O O . TRP A 1 96 ? 3.860 -17.311 10.159 1.00 30.92 96 TRP A O 1
ATOM 710 N N . ARG A 1 97 ? 5.966 -16.833 9.501 1.00 31.09 97 ARG A N 1
ATOM 711 C CA . ARG A 1 97 ? 6.659 -17.671 10.491 1.00 31.09 97 ARG A CA 1
ATOM 712 C C . ARG A 1 97 ? 7.209 -16.823 11.623 1.00 31.09 97 ARG A C 1
ATOM 714 O O . ARG A 1 97 ? 7.694 -15.710 11.320 1.00 31.09 97 ARG A O 1
#